Protein AF-A0A7Y0S5L5-F1 (afdb_monomer_lite)

Secondary structure (DSSP, 8-state):
-EEEEEETTEEEEEEEEEE--TT-SEEEEEEEEEEEEB-TTSSS-B--SSEE--GGGSS-EE--SSEEEEEEEEEE---BTTB-SEEEEEEEEE-TTS-EEEEEEEEEE-TTS-EEEEEEEEES--HHHH-SSSSEEEEEE-

Foldseek 3Di:
DDFACPDPFKGWDKDKDKDDDPPDQKIKMKMKIKIFTADPVDPDHGDCDQWDDDVVVVDIDGTCRTWMWMWIKMWGADPDPVAHQKIWMKIFIADRVRWTWIKIKIWHADPVRKIKIKMKIATPDDCVVVDPDRIDIDIDID

Organism: Vibrio parahaemolyticus (NCBI:txid670)

pLDDT: mean 88.07, std 12.92, range [45.72, 98.62]

Structure (mmCIF, N/CA/C/O backbone):
data_AF-A0A7Y0S5L5-F1
#
_entry.id   AF-A0A7Y0S5L5-F1
#
loop_
_atom_site.group_PDB
_atom_site.id
_atom_site.type_symbol
_atom_site.label_atom_id
_atom_site.label_alt_id
_atom_site.label_comp_id
_atom_site.label_asym_id
_atom_site.label_entity_id
_atom_site.label_seq_id
_atom_site.pdbx_PDB_ins_code
_atom_site.Cartn_x
_atom_site.Cartn_y
_atom_site.Cartn_z
_atom_site.occupancy
_atom_site.B_iso_or_equiv
_atom_site.auth_seq_id
_atom_site.auth_comp_id
_atom_site.auth_asym_id
_atom_site.auth_atom_id
_atom_site.pdbx_PDB_model_num
ATOM 1 N N . PHE A 1 1 ? -11.618 -10.566 -8.287 1.00 45.72 1 PHE A N 1
ATOM 2 C CA . PHE A 1 1 ? -11.062 -10.309 -9.630 1.00 45.72 1 PHE A CA 1
ATOM 3 C C . PHE A 1 1 ? -11.516 -8.943 -10.099 1.00 45.72 1 PHE A C 1
ATOM 5 O O . PHE A 1 1 ? -12.718 -8.699 -10.161 1.00 45.72 1 PHE A O 1
ATOM 12 N N . TYR A 1 2 ? -10.560 -8.075 -10.398 1.00 65.12 2 TYR A N 1
ATOM 13 C CA . TYR A 1 2 ? -10.779 -6.799 -11.059 1.00 65.12 2 TYR A CA 1
ATOM 14 C C . TYR A 1 2 ? -9.782 -6.657 -12.212 1.00 65.12 2 TYR A C 1
ATOM 16 O O . TYR A 1 2 ? -8.671 -7.187 -12.185 1.00 65.12 2 TYR A O 1
ATOM 24 N N . ALA A 1 3 ? -10.203 -5.941 -13.244 1.00 46.31 3 ALA A N 1
ATOM 25 C CA . ALA A 1 3 ? -9.373 -5.566 -14.375 1.00 46.31 3 ALA A CA 1
ATOM 26 C C . ALA A 1 3 ? -9.663 -4.096 -14.669 1.00 46.31 3 ALA A C 1
ATOM 28 O O . ALA A 1 3 ? -10.832 -3.704 -14.728 1.00 46.31 3 ALA A O 1
ATOM 29 N N . GLY A 1 4 ? -8.626 -3.275 -14.804 1.00 56.44 4 GLY A N 1
ATOM 30 C CA . GLY A 1 4 ? -8.819 -1.845 -15.010 1.00 56.44 4 GLY A CA 1
ATOM 31 C C . GLY A 1 4 ? -7.546 -1.018 -14.888 1.00 56.44 4 GLY A C 1
ATOM 32 O O . GLY A 1 4 ? -6.433 -1.537 -14.824 1.00 56.44 4 GLY A O 1
ATOM 33 N N . TYR A 1 5 ? -7.741 0.297 -14.866 1.00 48.16 5 TYR A N 1
ATOM 34 C CA . TYR A 1 5 ? -6.711 1.282 -14.559 1.00 48.16 5 TYR A CA 1
ATOM 35 C C . TYR A 1 5 ? -6.568 1.376 -13.045 1.00 48.16 5 TYR A C 1
ATOM 37 O O . TYR A 1 5 ? -7.445 1.928 -12.384 1.00 48.16 5 TYR A O 1
ATOM 45 N N . LEU A 1 6 ? -5.517 0.768 -12.505 1.00 50.25 6 LEU A N 1
ATOM 46 C CA . LEU A 1 6 ? -5.383 0.568 -11.059 1.00 50.25 6 LEU A CA 1
ATOM 47 C C . LEU A 1 6 ? -4.596 1.693 -10.383 1.00 50.25 6 LEU A C 1
ATOM 49 O O . LEU A 1 6 ? -4.819 1.970 -9.214 1.00 50.25 6 LEU A O 1
ATOM 53 N N . GLU A 1 7 ? -3.805 2.434 -11.159 1.00 51.16 7 GLU A N 1
ATOM 54 C CA . GLU A 1 7 ? -3.220 3.731 -10.814 1.00 51.16 7 GLU A CA 1
ATOM 55 C C . GLU A 1 7 ? -3.117 4.549 -12.110 1.00 51.16 7 GLU A C 1
ATOM 57 O O . GLU A 1 7 ? -3.041 3.971 -13.196 1.00 51.16 7 GLU A O 1
ATOM 62 N N . SER A 1 8 ? -3.103 5.885 -12.055 1.00 56.72 8 SER A N 1
ATOM 63 C CA . SER A 1 8 ? -3.154 6.758 -13.249 1.00 56.72 8 SER A CA 1
ATOM 64 C C . SER A 1 8 ? -2.123 6.407 -14.342 1.00 56.72 8 SER A C 1
ATOM 66 O O . SER A 1 8 ? -2.343 6.713 -15.517 1.00 56.72 8 SER A O 1
ATOM 68 N N . MET A 1 9 ? -1.030 5.730 -13.966 1.00 76.31 9 MET A N 1
ATOM 69 C CA . MET A 1 9 ? 0.087 5.335 -14.825 1.00 76.31 9 MET A CA 1
ATOM 70 C C . MET A 1 9 ? 0.223 3.822 -15.079 1.00 76.31 9 MET A C 1
ATOM 72 O O . MET A 1 9 ? 1.107 3.450 -15.843 1.00 76.31 9 MET A O 1
ATOM 76 N N . PHE A 1 10 ? -0.628 2.952 -14.521 1.00 83.88 10 PHE A N 1
ATOM 77 C CA . PHE A 1 10 ? -0.528 1.491 -14.679 1.00 83.88 10 PHE A CA 1
ATOM 78 C C . PHE A 1 10 ? -1.852 0.863 -15.130 1.00 83.88 10 PHE A C 1
ATOM 80 O O . PHE A 1 10 ? -2.937 1.244 -14.687 1.00 83.88 10 PHE A O 1
ATOM 87 N N . ALA A 1 11 ? -1.760 -0.124 -16.017 1.00 86.06 11 ALA A N 1
ATOM 88 C CA . ALA A 1 11 ? -2.864 -1.000 -16.389 1.00 86.06 11 ALA A CA 1
ATOM 89 C C . ALA A 1 11 ? -2.546 -2.421 -15.926 1.00 86.06 11 ALA A C 1
ATOM 91 O O . ALA A 1 11 ? -1.397 -2.856 -15.993 1.00 86.06 11 ALA A O 1
ATOM 92 N N . GLY A 1 12 ? -3.548 -3.155 -15.455 1.00 86.56 12 GLY A N 1
ATOM 93 C CA . GLY A 1 12 ? -3.303 -4.498 -14.958 1.00 86.56 12 GLY A CA 1
ATOM 94 C C . GLY A 1 12 ? -4.555 -5.282 -14.625 1.00 86.56 12 GLY A C 1
ATOM 95 O O . GLY A 1 12 ? -5.690 -4.808 -14.739 1.00 86.56 12 GLY A O 1
ATOM 96 N N . VAL A 1 13 ? -4.309 -6.514 -14.208 1.00 89.81 13 VAL A N 1
ATOM 97 C CA . VAL A 1 13 ? -5.322 -7.430 -13.700 1.00 89.81 13 VAL A CA 1
ATOM 98 C C . VAL A 1 13 ? -4.916 -7.877 -12.312 1.00 89.81 13 VAL A C 1
ATOM 100 O O . VAL A 1 13 ? -3.745 -8.160 -12.051 1.00 89.81 13 VAL A O 1
ATOM 103 N N . GLY A 1 14 ? -5.897 -7.948 -11.425 1.00 90.94 14 GLY A N 1
ATOM 104 C CA . GLY A 1 14 ? -5.666 -8.321 -10.047 1.00 90.94 14 GLY A CA 1
ATOM 105 C C . GLY A 1 14 ? -6.802 -9.142 -9.481 1.00 90.94 14 GLY A C 1
ATOM 106 O O . GLY A 1 14 ? -7.931 -9.193 -9.991 1.00 90.94 14 GLY A O 1
ATOM 107 N N . THR A 1 15 ? -6.499 -9.824 -8.393 1.00 92.62 15 THR A N 1
ATOM 108 C CA . THR A 1 15 ? -7.528 -10.412 -7.558 1.00 92.62 15 THR A CA 1
ATOM 109 C C . THR A 1 15 ? -7.238 -10.104 -6.112 1.00 92.62 15 THR A C 1
ATOM 111 O O . THR A 1 15 ? -6.095 -10.116 -5.680 1.00 92.62 15 THR A O 1
ATOM 114 N N . GLU A 1 16 ? -8.316 -9.874 -5.385 1.00 94.12 16 GLU A N 1
ATOM 115 C CA . GLU A 1 16 ? -8.308 -9.581 -3.969 1.00 94.12 16 GLU A CA 1
ATOM 116 C C . GLU A 1 16 ? -9.310 -10.514 -3.297 1.00 94.12 16 GLU A C 1
ATOM 118 O O . GLU A 1 16 ? -10.350 -10.871 -3.869 1.00 94.12 16 GLU A O 1
ATOM 123 N N . PHE A 1 17 ? -8.973 -10.916 -2.084 1.00 96.00 17 PHE A N 1
ATOM 124 C CA . PHE A 1 17 ? -9.838 -11.623 -1.169 1.00 96.00 17 PHE A CA 1
ATOM 125 C C . PHE A 1 17 ? -9.800 -10.923 0.185 1.00 96.00 17 PHE A C 1
ATOM 127 O O . PHE A 1 17 ?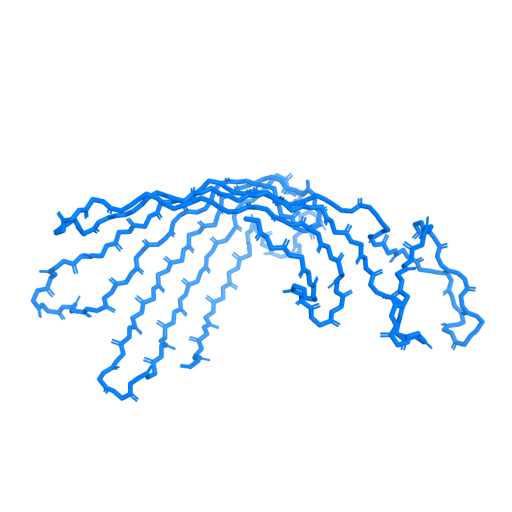 -8.734 -10.551 0.661 1.00 96.00 17 PHE A O 1
ATOM 134 N N . LEU A 1 18 ? -10.960 -10.806 0.828 1.00 97.31 18 LEU A N 1
ATOM 135 C CA . LEU A 1 18 ? -11.085 -10.252 2.168 1.00 97.31 18 LEU A CA 1
ATOM 136 C C . LEU A 1 18 ? -11.968 -11.164 3.013 1.00 97.31 18 LEU A C 1
ATOM 138 O O . LEU A 1 18 ? -13.095 -11.491 2.638 1.00 97.31 18 LEU A O 1
ATOM 142 N N . TYR A 1 19 ? -11.475 -11.518 4.192 1.00 97.69 19 TYR A N 1
ATOM 143 C CA . TYR A 1 19 ? -12.233 -12.216 5.213 1.00 97.69 19 TYR A CA 1
ATOM 144 C C . TYR A 1 19 ? -12.397 -11.336 6.450 1.00 97.69 19 TYR A C 1
ATOM 146 O O . TYR A 1 19 ? -11.427 -10.966 7.114 1.00 97.69 19 TYR A O 1
ATOM 154 N N . ARG A 1 20 ? -13.655 -11.034 6.782 1.00 97.50 20 ARG A N 1
ATOM 155 C CA . ARG A 1 20 ? -14.040 -10.291 7.982 1.00 97.50 20 ARG A CA 1
ATOM 156 C C . ARG A 1 20 ? -15.209 -10.993 8.673 1.00 97.50 20 ARG A C 1
ATOM 158 O O . ARG A 1 20 ? -16.326 -10.941 8.153 1.00 97.50 20 ARG A O 1
ATOM 165 N N . PRO A 1 21 ? -14.994 -11.637 9.831 1.00 97.38 21 PRO A N 1
ATOM 166 C CA . PRO A 1 21 ? -16.089 -12.236 10.582 1.00 97.38 21 PRO A CA 1
ATOM 167 C C . PRO A 1 21 ? -17.113 -11.189 11.031 1.00 97.38 21 PRO A C 1
ATOM 169 O O . PRO A 1 21 ? -16.777 -10.037 11.321 1.00 97.38 21 PRO A O 1
ATOM 172 N N . GLN A 1 22 ? -18.377 -11.598 11.135 1.00 95.12 22 GLN A N 1
ATOM 173 C CA . GLN A 1 22 ? -19.441 -10.715 11.600 1.00 95.12 22 GLN A CA 1
ATOM 174 C C . GLN A 1 22 ? -19.172 -10.251 13.038 1.00 95.12 22 GLN A C 1
ATOM 176 O O . GLN A 1 22 ? -18.903 -11.059 13.923 1.00 95.12 22 GLN A O 1
ATOM 181 N N . GLY A 1 23 ? -19.235 -8.937 13.265 1.00 93.56 23 GLY A N 1
ATOM 182 C CA . GLY A 1 23 ? -18.975 -8.334 14.576 1.00 93.56 23 GLY A CA 1
ATOM 183 C C . GLY A 1 23 ? -17.499 -8.298 14.987 1.00 93.56 23 GLY A C 1
ATOM 184 O O . GLY A 1 23 ? -17.190 -7.749 16.041 1.00 93.56 23 GLY A O 1
ATOM 185 N N . ALA A 1 24 ? -16.581 -8.828 14.171 1.00 96.12 24 ALA A N 1
ATOM 186 C CA . ALA A 1 24 ? -15.158 -8.745 14.458 1.00 96.12 24 ALA A CA 1
ATOM 187 C C . ALA A 1 24 ? -14.615 -7.335 14.205 1.00 96.12 24 ALA A C 1
ATOM 189 O O . ALA A 1 24 ? -14.958 -6.643 13.236 1.00 96.12 24 ALA A O 1
ATOM 190 N N . ASN A 1 25 ? -13.690 -6.949 15.073 1.00 97.00 25 ASN A N 1
ATOM 191 C CA . ASN A 1 25 ? -12.911 -5.729 14.963 1.00 97.00 25 ASN A CA 1
ATOM 192 C C . ASN A 1 25 ? -11.589 -5.950 14.212 1.00 97.00 25 ASN A C 1
ATOM 194 O O . ASN A 1 25 ? -10.645 -5.186 14.379 1.00 97.00 25 ASN A O 1
ATOM 198 N N . TRP A 1 26 ? -11.516 -6.991 13.388 1.00 98.12 26 TRP A N 1
ATOM 199 C CA . TRP A 1 26 ? -10.359 -7.306 12.566 1.00 98.12 26 TRP A CA 1
ATOM 200 C C . TRP A 1 26 ? -10.793 -7.903 11.229 1.00 98.12 26 TRP A C 1
ATOM 202 O O . TRP A 1 26 ? -11.918 -8.389 11.091 1.00 98.12 26 TRP A O 1
ATOM 212 N N . ALA A 1 27 ? -9.897 -7.860 10.249 1.00 98.38 27 ALA A N 1
ATOM 213 C CA . ALA A 1 27 ? -10.050 -8.539 8.968 1.00 98.38 27 ALA A CA 1
ATOM 214 C C . ALA A 1 27 ? -8.684 -9.020 8.463 1.00 98.38 27 ALA A C 1
ATOM 216 O O . ALA A 1 27 ? -7.649 -8.515 8.899 1.00 98.38 27 ALA A O 1
ATOM 217 N N . ILE A 1 28 ? -8.686 -9.987 7.550 1.00 98.31 28 ILE A N 1
ATOM 218 C CA . ILE A 1 28 ? -7.492 -10.416 6.816 1.00 98.31 28 ILE A CA 1
ATOM 219 C C . ILE A 1 28 ? -7.799 -10.324 5.326 1.00 98.31 28 ILE A C 1
ATOM 221 O O . ILE A 1 28 ? -8.828 -10.831 4.878 1.00 98.31 28 ILE A O 1
ATOM 225 N N . GLY A 1 29 ? -6.916 -9.670 4.585 1.00 97.94 29 GLY A N 1
ATOM 226 C CA . GLY A 1 29 ? -6.962 -9.538 3.139 1.00 97.94 29 GLY A CA 1
ATOM 227 C C . GLY A 1 29 ? -5.772 -10.220 2.476 1.00 97.94 29 GLY A C 1
ATOM 228 O O . GLY A 1 29 ? -4.745 -10.465 3.110 1.00 97.94 29 GLY A O 1
ATOM 229 N N . ALA A 1 30 ? -5.920 -10.533 1.199 1.00 97.81 30 ALA A N 1
ATOM 230 C CA . ALA A 1 30 ? -4.807 -10.874 0.334 1.00 97.81 30 ALA A CA 1
ATOM 231 C C . ALA A 1 30 ? -5.101 -10.391 -1.082 1.00 97.81 30 ALA A C 1
ATOM 233 O O . ALA A 1 30 ? -6.214 -10.586 -1.580 1.00 97.81 30 ALA A O 1
ATOM 234 N N . ASP A 1 31 ? -4.098 -9.826 -1.736 1.00 95.88 31 ASP A N 1
ATOM 235 C CA . ASP A 1 31 ? -4.181 -9.396 -3.121 1.00 95.88 31 ASP A CA 1
ATOM 236 C C . ASP A 1 31 ? -2.941 -9.799 -3.915 1.00 95.88 31 ASP A C 1
ATOM 238 O O . ASP A 1 31 ? -1.851 -9.997 -3.378 1.00 95.88 31 ASP A O 1
ATOM 242 N N . VAL A 1 32 ? -3.143 -9.955 -5.219 1.00 95.69 32 VAL A N 1
ATOM 243 C CA . VAL A 1 32 ? -2.074 -10.131 -6.199 1.00 95.69 32 VAL A CA 1
ATOM 244 C C . VAL A 1 32 ? -2.444 -9.393 -7.475 1.00 95.69 32 VAL A C 1
ATOM 246 O O . VAL A 1 32 ? -3.594 -9.449 -7.926 1.00 95.69 32 VAL A O 1
ATOM 249 N N . ASN A 1 33 ? -1.460 -8.739 -8.083 1.00 94.06 33 ASN A N 1
ATOM 250 C CA . ASN A 1 33 ? -1.626 -7.937 -9.285 1.00 94.06 33 ASN A CA 1
ATOM 251 C C . ASN A 1 33 ? -0.497 -8.209 -10.272 1.00 94.06 33 ASN A C 1
ATOM 253 O O . ASN A 1 33 ? 0.677 -8.262 -9.908 1.00 94.06 33 ASN A O 1
ATOM 257 N N . VAL A 1 34 ? -0.863 -8.311 -11.546 1.00 93.19 34 VAL A N 1
ATOM 258 C CA . VAL A 1 34 ? 0.070 -8.228 -12.669 1.00 93.19 34 VAL A CA 1
ATOM 259 C C . VAL A 1 34 ? -0.231 -6.935 -13.404 1.00 93.19 34 VAL A C 1
ATOM 261 O O . VAL A 1 34 ? -1.375 -6.682 -13.791 1.00 93.19 34 VAL A O 1
ATOM 264 N N . ILE A 1 35 ? 0.794 -6.112 -13.574 1.00 92.00 35 ILE A N 1
ATOM 265 C CA . ILE A 1 35 ? 0.659 -4.733 -14.034 1.00 92.00 35 ILE A CA 1
ATOM 266 C C . ILE A 1 35 ? 1.683 -4.415 -15.118 1.00 92.00 35 ILE A C 1
ATOM 268 O O . ILE A 1 35 ? 2.761 -4.999 -15.171 1.00 92.00 35 ILE A O 1
ATOM 272 N N . SER A 1 36 ? 1.343 -3.451 -15.960 1.00 91.44 36 SER A N 1
ATOM 273 C CA . SER A 1 36 ? 2.233 -2.839 -16.936 1.00 91.44 36 SER A CA 1
ATOM 274 C C . SER A 1 36 ? 2.051 -1.331 -16.895 1.00 91.44 36 SER A C 1
ATOM 276 O O . SER A 1 36 ? 0.929 -0.822 -16.796 1.00 91.44 36 SER A O 1
ATOM 278 N N . GLN A 1 37 ? 3.155 -0.600 -16.981 1.00 89.88 37 GLN A N 1
ATOM 279 C CA . GLN A 1 37 ? 3.142 0.849 -17.061 1.00 89.88 37 GLN A CA 1
ATOM 280 C C . GLN A 1 37 ? 2.505 1.281 -18.384 1.00 89.88 37 GLN A C 1
ATOM 282 O O . GLN A 1 37 ? 2.748 0.701 -19.446 1.00 89.88 37 GLN A O 1
ATOM 287 N N . ARG A 1 38 ? 1.651 2.295 -18.307 1.00 88.69 38 ARG A N 1
ATOM 288 C CA . ARG A 1 38 ? 0.952 2.863 -19.455 1.00 88.69 38 ARG A CA 1
ATOM 289 C C . ARG A 1 38 ? 1.885 3.704 -20.302 1.00 88.69 38 ARG A C 1
ATOM 291 O O . ARG A 1 38 ? 2.720 4.438 -19.772 1.00 88.69 38 ARG A O 1
ATOM 298 N N . ASP A 1 39 ? 1.633 3.674 -21.603 1.00 85.31 39 ASP A N 1
ATOM 299 C CA . ASP A 1 39 ? 2.183 4.655 -22.524 1.00 85.31 39 ASP A CA 1
ATOM 300 C C . ASP A 1 39 ? 1.352 5.952 -22.435 1.00 85.31 39 ASP A C 1
ATOM 302 O O . ASP A 1 39 ? 0.170 5.944 -22.792 1.00 85.31 39 ASP A O 1
ATOM 306 N N . PRO A 1 40 ? 1.926 7.077 -21.968 1.00 79.75 40 PRO A N 1
ATOM 307 C CA . PRO A 1 40 ? 1.218 8.351 -21.892 1.00 79.75 40 PRO A CA 1
ATOM 308 C C . PRO A 1 40 ? 0.850 8.931 -23.268 1.00 79.75 40 PRO A C 1
ATOM 310 O O . PRO A 1 40 ? -0.002 9.815 -23.325 1.00 79.75 40 PRO A O 1
ATOM 313 N N . GLN A 1 41 ? 1.464 8.464 -24.363 1.00 81.50 41 GLN A N 1
ATOM 314 C CA . GLN A 1 41 ? 1.138 8.884 -25.733 1.00 81.50 41 GLN A CA 1
ATOM 315 C C . GLN A 1 41 ? -0.060 8.130 -26.323 1.00 81.50 41 GLN A C 1
ATOM 317 O O . GLN A 1 41 ? -0.572 8.506 -27.379 1.00 81.50 41 GLN A O 1
ATOM 322 N N . SER A 1 42 ? -0.541 7.087 -25.646 1.00 82.25 42 SER A N 1
ATOM 323 C CA . SER A 1 42 ? -1.651 6.265 -26.108 1.00 82.25 42 SER A CA 1
ATOM 324 C C . SER A 1 42 ? -2.836 6.335 -25.152 1.00 82.25 42 SER A C 1
ATOM 326 O O . SER A 1 42 ? -2.701 6.275 -23.931 1.00 82.25 42 SER A O 1
ATOM 328 N N . TYR A 1 43 ? -4.048 6.391 -25.710 1.00 78.25 43 TYR A N 1
ATOM 329 C CA . TYR A 1 43 ? -5.271 6.351 -24.906 1.00 78.25 43 TYR A CA 1
ATOM 330 C C . TYR A 1 43 ? -5.382 5.049 -24.094 1.00 78.25 43 TYR A C 1
ATOM 332 O O . TYR A 1 43 ? -5.797 5.083 -22.934 1.00 78.25 43 TYR A O 1
ATOM 340 N N . PHE A 1 44 ? -4.957 3.918 -24.674 1.00 79.69 44 PHE A N 1
ATOM 341 C CA . PHE A 1 44 ? -5.112 2.579 -24.084 1.00 79.69 44 PHE A CA 1
ATOM 342 C C . PHE A 1 44 ? -3.825 1.736 -24.067 1.00 79.69 44 PHE A C 1
ATOM 344 O O . PHE A 1 44 ? -3.858 0.605 -23.593 1.00 79.69 44 PHE A O 1
ATOM 351 N N . GLY A 1 45 ? -2.710 2.256 -24.581 1.00 84.31 45 GLY A N 1
ATOM 352 C CA . GLY A 1 45 ? -1.454 1.517 -24.710 1.00 84.31 45 GLY A CA 1
ATOM 353 C C . GLY A 1 45 ? -0.716 1.303 -23.389 1.00 84.31 45 GLY A C 1
ATOM 354 O O . GLY A 1 45 ? -0.813 2.099 -22.449 1.00 84.31 45 GLY A O 1
ATOM 355 N N . VAL A 1 46 ? 0.060 0.226 -23.357 1.00 88.94 46 VAL A N 1
ATOM 356 C CA . VAL A 1 46 ? 1.037 -0.096 -22.314 1.00 88.94 46 VAL A CA 1
ATOM 357 C C . VAL A 1 46 ? 2.401 -0.296 -22.961 1.00 88.94 46 VAL A C 1
ATOM 359 O O . VAL A 1 46 ? 2.478 -0.557 -24.160 1.00 88.94 46 VAL A O 1
ATOM 362 N N . TYR A 1 47 ? 3.470 -0.150 -22.187 1.00 88.69 47 TYR A N 1
ATOM 363 C CA . TYR A 1 47 ? 4.808 -0.458 -22.677 1.00 88.69 47 TYR A CA 1
ATOM 364 C C . TYR A 1 47 ? 5.045 -1.968 -22.721 1.00 88.69 47 TYR A C 1
ATOM 366 O O . TYR A 1 47 ? 4.878 -2.644 -21.713 1.00 88.69 47 TYR A O 1
ATOM 374 N N . ASP A 1 48 ? 5.500 -2.474 -23.867 1.00 87.06 48 ASP A N 1
ATOM 375 C CA . ASP A 1 48 ? 5.820 -3.898 -24.054 1.00 87.06 48 ASP A CA 1
ATOM 376 C C . ASP A 1 48 ? 7.308 -4.228 -23.821 1.00 87.06 48 ASP A C 1
ATOM 378 O O . ASP A 1 48 ? 7.699 -5.397 -23.794 1.00 87.06 48 ASP A O 1
ATOM 382 N N . GLU A 1 49 ? 8.147 -3.199 -23.666 1.00 89.00 49 GLU A N 1
ATOM 383 C CA . GLU A 1 49 ? 9.592 -3.328 -23.483 1.00 89.00 49 GLU A CA 1
ATOM 384 C C . GLU A 1 49 ? 10.068 -2.538 -22.261 1.00 89.00 49 GLU A C 1
ATOM 386 O O . GLU A 1 49 ? 9.587 -1.443 -21.972 1.00 89.00 49 GLU A O 1
ATOM 391 N N . LYS A 1 50 ? 11.075 -3.055 -21.553 1.00 89.31 50 LYS A N 1
ATOM 392 C CA . LYS A 1 50 ? 11.643 -2.371 -20.383 1.00 89.31 50 LYS A CA 1
ATOM 393 C C . LYS A 1 50 ? 12.333 -1.053 -20.734 1.00 89.31 50 LYS A C 1
ATOM 395 O O . LYS A 1 50 ? 12.285 -0.112 -19.948 1.00 89.31 50 LYS A O 1
ATOM 400 N N . TRP A 1 51 ? 13.021 -0.991 -21.872 1.00 91.62 51 TRP A N 1
ATOM 401 C CA . TRP A 1 51 ? 13.752 0.198 -22.304 1.00 91.62 51 TRP A CA 1
ATOM 402 C C . TRP A 1 51 ? 12.958 0.947 -23.355 1.00 91.62 51 TRP A C 1
ATOM 404 O O . TRP A 1 51 ? 12.672 0.415 -24.419 1.00 91.62 51 TRP A O 1
ATOM 414 N N . GLN A 1 52 ? 12.660 2.205 -23.067 1.00 89.00 52 GLN A N 1
ATOM 415 C CA . GLN A 1 52 ? 11.902 3.064 -23.954 1.00 89.00 52 GLN A CA 1
ATOM 416 C C . GLN A 1 52 ? 12.814 4.128 -24.538 1.00 89.00 52 GLN A C 1
ATOM 418 O O . GLN A 1 52 ? 13.525 4.827 -23.813 1.00 89.00 52 GLN A O 1
ATOM 423 N N . ASN A 1 53 ? 12.796 4.245 -25.864 1.00 88.31 53 ASN A N 1
ATOM 424 C CA . ASN A 1 53 ? 13.499 5.289 -26.593 1.00 88.31 53 ASN A CA 1
ATOM 425 C C . ASN A 1 53 ? 12.479 6.143 -27.343 1.00 88.31 53 ASN A C 1
ATOM 427 O O . ASN A 1 53 ? 12.176 5.906 -28.510 1.00 88.31 53 ASN A O 1
ATOM 431 N N . VAL A 1 54 ? 11.931 7.124 -26.630 1.00 82.81 54 VAL A N 1
ATOM 432 C CA . VAL A 1 54 ? 11.014 8.111 -27.195 1.00 82.81 54 VAL A CA 1
ATOM 433 C C . VAL A 1 54 ? 11.845 9.341 -27.574 1.00 82.81 54 VAL A C 1
ATOM 435 O O . VAL A 1 54 ? 12.383 9.990 -26.670 1.00 82.81 54 VAL A O 1
ATOM 438 N N . PRO A 1 55 ? 11.962 9.692 -28.873 1.00 84.31 55 PRO A N 1
ATOM 439 C CA . PRO A 1 55 ? 12.794 10.811 -29.325 1.00 84.31 55 PRO A CA 1
ATOM 440 C C . PRO A 1 55 ? 12.493 12.130 -28.604 1.00 84.31 55 PRO A C 1
ATOM 442 O O . PRO A 1 55 ? 13.402 12.906 -28.325 1.00 84.31 55 PRO A O 1
ATOM 445 N N . GLU A 1 56 ? 11.227 12.350 -28.246 1.00 84.19 56 GLU A N 1
ATOM 446 C CA . GLU A 1 56 ? 10.743 13.560 -27.577 1.00 84.19 56 GLU A CA 1
ATOM 447 C C . GLU A 1 56 ? 11.258 13.722 -26.138 1.00 84.19 56 GLU A C 1
ATOM 449 O O . GLU A 1 56 ? 11.430 14.843 -25.665 1.00 84.19 56 GLU A O 1
ATOM 454 N N . TYR A 1 57 ? 11.590 12.623 -25.452 1.00 82.19 57 TYR A N 1
ATOM 455 C CA . TYR A 1 57 ? 12.191 12.669 -24.115 1.00 82.19 57 TYR A CA 1
ATOM 456 C C . TYR A 1 57 ? 13.720 12.791 -24.146 1.00 82.19 57 TYR A C 1
ATOM 458 O O . TYR A 1 57 ? 14.340 12.997 -23.102 1.00 82.19 57 TYR A O 1
ATOM 466 N N . GLY A 1 58 ? 14.343 12.682 -25.327 1.00 83.88 58 GLY A N 1
ATOM 467 C CA . GLY A 1 58 ? 15.765 12.963 -25.558 1.00 83.88 58 GLY A CA 1
ATOM 468 C C . GLY A 1 58 ? 16.759 12.018 -24.870 1.00 83.88 58 GLY A C 1
ATOM 469 O O . GLY A 1 58 ? 17.966 12.175 -25.046 1.00 83.88 58 GLY A O 1
ATOM 470 N N . ARG A 1 59 ? 16.286 11.038 -24.093 1.00 86.62 59 ARG A N 1
ATOM 471 C CA . ARG A 1 59 ? 17.101 10.017 -23.426 1.00 86.62 59 ARG A CA 1
ATOM 472 C C . ARG A 1 59 ? 16.310 8.717 -23.262 1.00 86.62 59 ARG A C 1
ATOM 474 O O . ARG A 1 59 ? 15.113 8.787 -22.975 1.00 86.62 59 ARG A O 1
ATOM 481 N N . PRO A 1 60 ? 16.955 7.546 -23.393 1.00 87.94 60 PRO A N 1
ATOM 482 C CA . PRO A 1 60 ? 16.310 6.286 -23.067 1.00 87.94 60 PRO A CA 1
ATOM 483 C C . PRO A 1 60 ? 16.002 6.219 -21.568 1.00 87.94 60 PRO A C 1
ATOM 485 O O . PRO A 1 60 ? 16.776 6.707 -20.739 1.00 87.94 60 PRO A O 1
ATOM 488 N N . PHE A 1 61 ? 14.878 5.608 -21.218 1.00 88.44 61 PHE A N 1
ATOM 489 C CA . PHE A 1 61 ? 14.432 5.433 -19.836 1.00 88.44 61 PHE A CA 1
ATOM 490 C C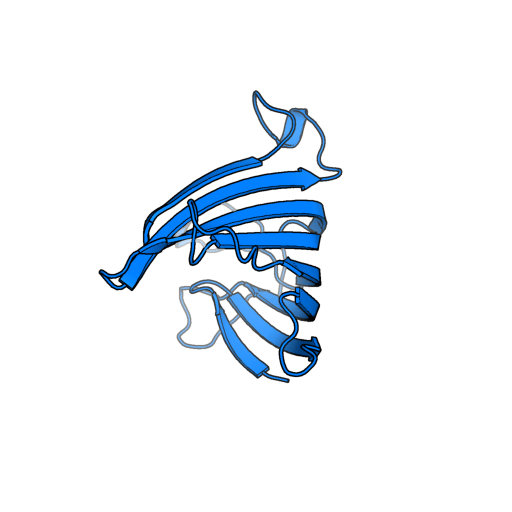 . PHE A 1 61 ? 13.887 4.022 -19.628 1.00 88.44 61 PHE A C 1
ATOM 492 O O . PHE A 1 61 ? 13.551 3.328 -20.588 1.00 88.44 61 PHE A O 1
ATOM 499 N N . GLN A 1 62 ? 13.846 3.589 -18.369 1.00 89.94 62 GLN A N 1
ATOM 500 C CA . GLN A 1 62 ? 13.258 2.308 -17.999 1.00 89.94 62 GLN A CA 1
ATOM 501 C C . GLN A 1 62 ? 11.818 2.488 -17.536 1.00 89.94 62 GLN A C 1
ATOM 503 O O . GLN A 1 62 ? 11.487 3.481 -16.887 1.00 89.94 62 GLN A O 1
ATOM 508 N N . VAL A 1 63 ? 10.993 1.499 -17.850 1.00 90.62 63 VAL A N 1
ATOM 509 C CA . VAL A 1 63 ? 9.605 1.379 -17.403 1.00 90.62 63 VAL A CA 1
ATOM 510 C C . VAL A 1 63 ? 9.374 -0.009 -16.827 1.00 90.62 63 VAL A C 1
ATOM 512 O O . VAL A 1 63 ? 10.167 -0.929 -17.045 1.00 90.62 63 VAL A O 1
ATOM 515 N N . ILE A 1 64 ? 8.278 -0.163 -16.095 1.00 89.81 64 ILE A N 1
ATOM 516 C CA . ILE A 1 64 ? 7.809 -1.469 -15.634 1.00 89.81 64 ILE A CA 1
ATOM 517 C C . ILE A 1 64 ? 6.854 -2.010 -16.706 1.00 89.81 64 ILE A C 1
ATOM 519 O O . ILE A 1 64 ? 5.651 -1.771 -16.647 1.00 89.81 64 ILE A O 1
ATOM 523 N N . ASP A 1 65 ? 7.388 -2.699 -17.713 1.00 89.81 65 ASP A N 1
ATOM 524 C CA . ASP A 1 65 ? 6.599 -3.378 -18.757 1.00 89.81 65 ASP A CA 1
ATOM 525 C C . ASP A 1 65 ? 5.865 -4.608 -18.200 1.00 89.81 65 ASP A C 1
ATOM 527 O O . ASP A 1 65 ? 4.757 -4.944 -18.607 1.00 89.81 65 ASP A O 1
ATOM 531 N N . LYS A 1 66 ? 6.480 -5.296 -17.232 1.00 90.56 66 LYS A N 1
ATOM 532 C CA . LYS A 1 66 ? 5.906 -6.469 -16.561 1.00 90.56 66 LYS A CA 1
ATOM 533 C C . LYS A 1 66 ? 6.207 -6.413 -15.073 1.00 90.56 66 LYS A C 1
ATOM 535 O O . LYS A 1 66 ? 7.266 -6.843 -14.622 1.00 90.56 66 LYS A O 1
ATOM 540 N N . GLY A 1 67 ? 5.265 -5.868 -14.317 1.00 91.44 67 GLY A N 1
ATOM 541 C CA . GLY A 1 67 ? 5.320 -5.761 -12.868 1.00 91.44 67 GLY A CA 1
ATOM 542 C C . GLY A 1 67 ? 4.435 -6.789 -12.175 1.00 91.44 67 GLY A C 1
ATOM 543 O O . GLY A 1 67 ? 3.412 -7.232 -12.706 1.00 91.44 67 GLY A O 1
ATOM 544 N N . PHE A 1 68 ? 4.831 -7.128 -10.955 1.00 93.75 68 PHE A N 1
ATOM 545 C CA . PHE A 1 68 ? 4.039 -7.922 -10.029 1.00 93.75 68 PHE A CA 1
ATOM 546 C C . PHE A 1 68 ? 3.996 -7.207 -8.682 1.00 93.75 68 PHE A C 1
ATOM 548 O O . PHE A 1 68 ? 5.033 -6.754 -8.196 1.00 93.75 68 PHE A O 1
ATOM 555 N N . THR A 1 69 ? 2.812 -7.135 -8.081 1.00 94.62 69 THR A N 1
ATOM 556 C CA . THR A 1 69 ? 2.634 -6.734 -6.683 1.00 94.62 69 THR A CA 1
ATOM 557 C C . THR A 1 69 ? 1.717 -7.728 -5.995 1.00 94.62 69 THR A C 1
ATOM 559 O O . THR A 1 69 ? 0.922 -8.418 -6.642 1.00 94.62 69 THR A O 1
ATOM 562 N N . GLY A 1 70 ? 1.811 -7.815 -4.679 1.00 96.25 70 GLY A N 1
ATOM 563 C CA . GLY A 1 70 ? 0.864 -8.613 -3.921 1.00 96.25 70 GLY A CA 1
ATOM 564 C C . GLY A 1 70 ? 1.175 -8.593 -2.446 1.00 96.25 70 GLY A C 1
ATOM 565 O O . GLY A 1 70 ? 2.345 -8.630 -2.062 1.00 96.25 70 GLY A O 1
ATOM 566 N N . PHE A 1 71 ? 0.122 -8.550 -1.642 1.00 97.88 71 PHE A N 1
ATOM 567 C CA . PHE A 1 71 ? 0.208 -8.412 -0.199 1.00 97.88 71 PHE A CA 1
ATOM 568 C C . PHE A 1 71 ? -0.725 -9.385 0.507 1.00 97.88 71 PHE A C 1
ATOM 570 O O . PHE A 1 71 ? -1.776 -9.778 0.004 1.00 97.88 71 PHE A O 1
ATOM 577 N N . VAL A 1 72 ? -0.329 -9.760 1.718 1.00 98.38 72 VAL A N 1
ATOM 578 C CA . VAL A 1 72 ? -1.244 -10.253 2.743 1.00 98.38 72 VAL A CA 1
ATOM 579 C C . VAL A 1 72 ? -1.406 -9.146 3.770 1.00 98.38 72 VAL A C 1
ATOM 581 O O . VAL A 1 72 ? -0.416 -8.635 4.297 1.00 98.38 72 VAL A O 1
ATOM 584 N N . SER A 1 73 ? -2.653 -8.808 4.067 1.00 98.50 73 SER A N 1
ATOM 585 C CA . SER A 1 73 ? -3.010 -7.646 4.871 1.00 98.50 73 SER A CA 1
ATOM 586 C C . SER A 1 73 ? -3.766 -8.062 6.122 1.00 98.50 73 SER A C 1
ATOM 588 O O . SER A 1 73 ? -4.714 -8.842 6.069 1.00 98.50 73 SER A O 1
ATOM 590 N N . GLY A 1 74 ? -3.372 -7.525 7.268 1.00 98.62 74 GLY A N 1
ATOM 591 C CA . GLY A 1 74 ? -4.107 -7.617 8.521 1.00 98.62 74 GLY A CA 1
ATOM 592 C C . GLY A 1 74 ? -4.695 -6.262 8.884 1.00 98.62 74 GLY A C 1
ATOM 593 O O . GLY A 1 74 ? -3.981 -5.264 8.889 1.00 98.62 74 GLY A O 1
ATOM 594 N N . TYR A 1 75 ? -5.976 -6.234 9.237 1.00 98.44 75 TYR A N 1
ATOM 595 C CA . TYR A 1 75 ? -6.683 -5.028 9.659 1.00 98.44 75 TYR A CA 1
ATOM 596 C C . TYR A 1 75 ? -7.161 -5.180 11.092 1.00 98.44 75 TYR A C 1
ATOM 598 O O . TYR A 1 75 ? -7.702 -6.222 11.465 1.00 98.44 75 TYR A O 1
ATOM 606 N N . TYR A 1 76 ? -7.034 -4.116 11.872 1.00 98.31 76 TYR A N 1
ATOM 607 C CA . TYR A 1 76 ? -7.520 -4.035 13.237 1.00 98.31 76 TYR A CA 1
ATOM 608 C C . TYR A 1 76 ? -8.208 -2.692 13.484 1.00 98.31 76 TYR A C 1
ATOM 610 O O . TYR A 1 76 ? -7.692 -1.635 13.129 1.00 98.31 76 TYR A O 1
ATOM 618 N N . TYR A 1 77 ? -9.375 -2.743 14.118 1.00 97.62 77 TYR A N 1
ATOM 619 C CA . TYR A 1 77 ? -10.252 -1.609 14.395 1.00 97.62 77 TYR A CA 1
ATOM 620 C C . TYR A 1 77 ? -10.475 -1.505 15.910 1.00 97.62 77 TYR A C 1
ATOM 622 O O . TYR A 1 77 ? -11.450 -2.054 16.431 1.00 97.62 77 TYR A O 1
ATOM 630 N N . PRO A 1 78 ? -9.575 -0.860 16.669 1.00 96.44 78 PRO A N 1
ATOM 631 C CA . PRO A 1 78 ? -9.730 -0.768 18.114 1.00 96.44 78 PRO A CA 1
ATOM 632 C C . PRO A 1 78 ? -11.063 -0.118 18.507 1.00 96.44 78 PRO A C 1
ATOM 634 O O . PRO A 1 78 ? -11.435 0.932 17.991 1.00 96.44 78 PRO A O 1
ATOM 637 N N . GLN A 1 79 ? -11.767 -0.713 19.471 1.00 94.06 79 GLN A N 1
ATOM 638 C CA . GLN A 1 79 ? -13.010 -0.160 20.027 1.00 94.06 79 GLN A CA 1
ATOM 639 C C . GLN A 1 79 ? -12.731 0.685 21.276 1.00 94.06 79 GLN A C 1
ATOM 641 O O . GLN A 1 79 ? -13.377 0.538 22.311 1.00 94.06 79 GLN A O 1
ATOM 646 N N . TRP A 1 80 ? -11.706 1.532 21.210 1.00 93.88 80 TRP A N 1
ATOM 647 C CA . TRP A 1 80 ? -11.304 2.371 22.334 1.00 93.88 80 TRP A CA 1
ATOM 648 C C . TRP A 1 80 ? -12.216 3.589 22.455 1.00 93.88 80 TRP A C 1
ATOM 650 O O . TRP A 1 80 ? -12.375 4.351 21.503 1.00 93.88 80 TRP A O 1
ATOM 660 N N . GLU A 1 81 ? -12.771 3.821 23.645 1.00 91.44 81 GLU A N 1
ATOM 661 C CA . GLU A 1 81 ? -13.688 4.946 23.879 1.00 91.44 81 GLU A CA 1
ATOM 662 C C . GLU A 1 81 ? -13.030 6.310 23.631 1.00 91.44 81 GLU A C 1
ATOM 664 O O . GLU A 1 81 ? -13.654 7.211 23.077 1.00 91.44 81 GLU A O 1
ATOM 669 N N . PHE A 1 82 ? -11.750 6.450 23.987 1.00 90.38 82 PHE A N 1
ATOM 670 C CA . PHE A 1 82 ? -10.995 7.692 23.813 1.00 90.38 82 PHE A CA 1
ATOM 671 C C . PHE A 1 82 ? -10.495 7.912 22.375 1.00 90.38 82 PHE A C 1
ATOM 673 O O . PHE A 1 82 ? -10.052 9.011 22.044 1.00 90.38 82 PHE A O 1
ATOM 680 N N . LEU A 1 83 ? -10.540 6.882 21.520 1.00 90.69 83 LEU A N 1
ATOM 681 C CA . LEU A 1 83 ? -10.012 6.932 20.157 1.00 90.69 83 LEU A CA 1
ATOM 682 C C . LEU A 1 83 ? -10.811 6.013 19.228 1.00 90.69 83 LEU A C 1
ATOM 684 O O . LEU A 1 83 ? -10.326 4.995 18.741 1.00 90.69 83 LEU A O 1
ATOM 688 N N . GLN A 1 84 ? -12.060 6.406 19.000 1.00 93.62 84 GLN A N 1
ATOM 689 C CA . GLN A 1 84 ? -12.972 5.727 18.081 1.00 93.62 84 GLN A CA 1
ATOM 690 C C . GLN A 1 84 ? -12.527 5.906 16.623 1.00 93.62 84 GLN A C 1
ATOM 692 O O . GLN A 1 84 ? -11.775 6.836 16.315 1.00 93.62 84 GLN A O 1
ATOM 697 N N . ASP A 1 85 ? -13.014 5.042 15.732 1.00 95.50 85 ASP A N 1
ATOM 698 C CA . ASP A 1 85 ? -12.808 5.132 14.277 1.00 95.50 85 ASP A CA 1
ATOM 699 C C . ASP A 1 85 ? -11.328 5.125 13.851 1.00 95.50 85 ASP A C 1
ATOM 701 O O . ASP A 1 85 ? -10.931 5.785 12.887 1.00 95.50 85 ASP A O 1
ATOM 705 N N . LEU A 1 86 ? -10.498 4.401 14.608 1.00 97.25 86 LEU A N 1
ATOM 706 C CA . LEU A 1 86 ? -9.114 4.108 14.257 1.00 97.25 86 LEU A CA 1
ATOM 707 C C . LEU A 1 86 ? -9.045 2.799 13.461 1.00 97.25 86 LEU A C 1
ATOM 709 O O . LEU A 1 86 ? -9.709 1.819 13.804 1.00 97.25 86 LEU A O 1
ATOM 713 N N . MET A 1 87 ? -8.185 2.761 12.451 1.00 97.81 87 MET A N 1
ATOM 714 C CA . MET A 1 87 ? -7.776 1.550 11.754 1.00 97.81 87 MET A CA 1
ATOM 715 C C . MET A 1 87 ? -6.257 1.422 11.813 1.00 97.81 87 MET A C 1
ATOM 717 O O . MET A 1 87 ? -5.527 2.366 11.512 1.00 97.81 87 MET A O 1
ATOM 721 N N . ILE A 1 88 ? -5.796 0.233 12.177 1.00 98.31 88 ILE A N 1
ATOM 722 C CA . ILE A 1 88 ? -4.408 -0.195 12.062 1.00 98.31 88 ILE A CA 1
ATOM 723 C C . ILE A 1 88 ? -4.373 -1.277 10.989 1.00 98.31 88 ILE A C 1
ATOM 725 O O . ILE A 1 88 ? -5.139 -2.237 11.055 1.00 98.31 88 ILE A O 1
ATOM 729 N N . GLN A 1 89 ? -3.496 -1.116 10.011 1.00 98.44 89 GLN A N 1
ATOM 730 C CA . GLN A 1 89 ? -3.297 -2.049 8.914 1.00 98.44 89 GLN A CA 1
ATOM 731 C C . GLN A 1 89 ? -1.821 -2.427 8.836 1.00 98.44 89 GLN A C 1
ATOM 733 O O . GLN A 1 89 ? -0.946 -1.578 9.014 1.00 98.44 89 GLN A O 1
ATOM 738 N N . VAL A 1 90 ? -1.560 -3.705 8.584 1.00 98.56 90 VAL A N 1
ATOM 739 C CA . VAL A 1 90 ? -0.223 -4.234 8.320 1.00 98.56 90 VAL A CA 1
ATOM 740 C C . VAL A 1 90 ? -0.279 -5.044 7.039 1.00 98.56 90 VAL A C 1
ATOM 742 O O . VAL A 1 90 ? -1.056 -5.989 6.961 1.00 98.56 90 VAL A O 1
ATOM 745 N N . ASP A 1 91 ? 0.558 -4.698 6.074 1.00 98.19 91 ASP A N 1
ATOM 746 C CA . ASP A 1 91 ? 0.657 -5.360 4.777 1.00 98.19 91 ASP A CA 1
ATOM 747 C C . ASP A 1 91 ? 2.042 -5.988 4.650 1.00 98.19 91 ASP A C 1
ATOM 749 O O . ASP A 1 91 ? 3.038 -5.324 4.931 1.00 98.19 91 ASP A O 1
ATOM 753 N N . VAL A 1 92 ? 2.127 -7.249 4.232 1.00 98.31 92 VAL A N 1
ATOM 754 C CA . VAL A 1 92 ? 3.399 -7.949 3.994 1.00 98.31 92 VAL A CA 1
ATOM 755 C C . VAL A 1 92 ? 3.393 -8.514 2.584 1.00 98.31 92 VAL A C 1
ATOM 757 O O . VAL A 1 92 ? 2.488 -9.274 2.234 1.00 98.31 92 VAL A O 1
ATOM 760 N N . GLY A 1 93 ? 4.381 -8.149 1.770 1.00 97.19 93 GLY A N 1
ATOM 761 C CA . GLY A 1 93 ? 4.349 -8.495 0.355 1.00 97.19 93 GLY A CA 1
ATOM 762 C C . GLY A 1 93 ? 5.354 -7.759 -0.516 1.00 97.19 93 GLY A C 1
ATOM 763 O O . GLY A 1 93 ? 6.312 -7.172 -0.016 1.00 97.19 93 GLY A O 1
ATOM 764 N N . GLN A 1 94 ? 5.128 -7.831 -1.827 1.00 95.50 94 GLN A N 1
ATOM 765 C CA . GLN A 1 94 ? 5.981 -7.230 -2.847 1.00 95.50 94 GLN A CA 1
ATOM 766 C C . GLN A 1 94 ? 5.404 -5.897 -3.330 1.00 95.50 94 GLN A C 1
ATOM 768 O O . GLN A 1 94 ? 4.266 -5.833 -3.808 1.00 95.50 94 GLN A O 1
ATOM 773 N N . PHE A 1 95 ? 6.221 -4.851 -3.248 1.00 92.00 95 PHE A N 1
ATOM 774 C CA . PHE A 1 95 ? 5.911 -3.501 -3.699 1.00 92.00 95 PHE A CA 1
ATOM 775 C C . PHE A 1 95 ? 6.105 -3.344 -5.210 1.00 92.00 95 PHE A C 1
ATOM 777 O O . PHE A 1 95 ? 6.666 -4.196 -5.899 1.00 92.00 95 PHE A O 1
ATOM 784 N N . LEU A 1 96 ? 5.642 -2.207 -5.731 1.00 88.88 96 LEU A N 1
ATOM 785 C CA . LEU A 1 96 ? 5.708 -1.861 -7.150 1.00 88.88 96 LEU A CA 1
ATOM 786 C C . LEU A 1 96 ? 7.138 -1.864 -7.715 1.00 88.88 96 LEU A C 1
ATOM 788 O O . LEU A 1 96 ? 7.334 -2.244 -8.867 1.00 88.88 96 LEU A O 1
ATOM 792 N N . ALA A 1 97 ? 8.131 -1.465 -6.915 1.00 86.62 97 ALA A N 1
ATOM 793 C CA . ALA A 1 97 ? 9.532 -1.466 -7.333 1.00 86.62 97 ALA A CA 1
ATOM 794 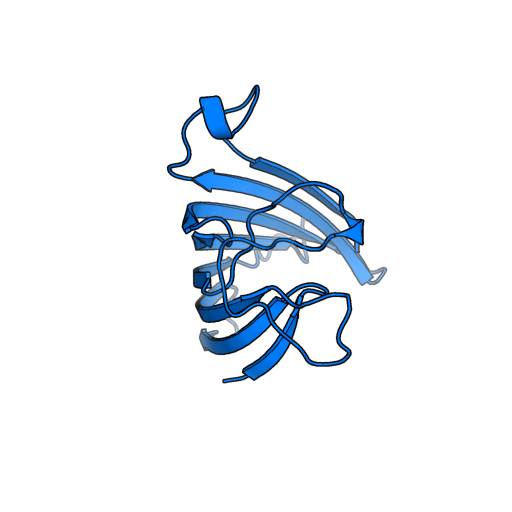C C . ALA A 1 97 ? 10.173 -2.873 -7.315 1.00 86.62 97 ALA A C 1
ATOM 796 O O . ALA A 1 97 ? 11.309 -3.030 -7.759 1.00 86.62 97 ALA A O 1
ATOM 797 N N . GLY A 1 98 ? 9.427 -3.903 -6.897 1.00 88.44 98 GLY A N 1
ATOM 798 C CA . GLY A 1 98 ? 9.849 -5.306 -6.881 1.00 88.44 98 GLY A CA 1
ATOM 799 C C . GLY A 1 98 ? 10.477 -5.761 -5.565 1.00 88.44 98 GLY A C 1
ATOM 800 O O . GLY A 1 98 ? 10.723 -6.952 -5.398 1.00 88.44 98 GLY A O 1
ATOM 801 N N . ASP A 1 99 ? 10.699 -4.840 -4.635 1.00 91.12 99 ASP A N 1
ATOM 802 C CA . ASP A 1 99 ? 11.181 -5.106 -3.288 1.00 91.12 99 ASP A CA 1
ATOM 803 C C . ASP A 1 99 ? 10.101 -5.727 -2.402 1.00 91.12 99 ASP A C 1
ATOM 805 O O . ASP A 1 99 ? 8.900 -5.495 -2.578 1.00 91.12 99 ASP A O 1
ATOM 809 N N . VAL A 1 100 ? 10.530 -6.545 -1.445 1.00 94.62 100 VAL A N 1
ATOM 810 C CA . VAL A 1 100 ? 9.641 -7.265 -0.532 1.00 94.62 100 VAL A CA 1
ATOM 811 C C . VAL A 1 100 ? 9.780 -6.685 0.861 1.00 94.62 100 VAL A C 1
ATOM 813 O O . VAL A 1 100 ? 10.876 -6.456 1.371 1.00 94.62 100 VAL A O 1
ATOM 816 N 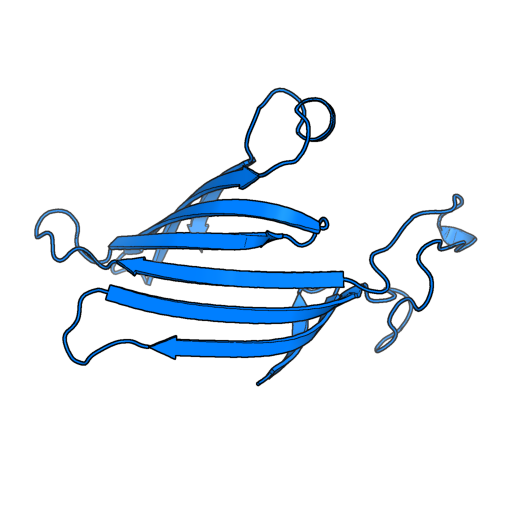N . GLY A 1 101 ? 8.649 -6.468 1.520 1.00 95.12 101 GLY A N 1
ATOM 817 C CA . GLY A 1 101 ? 8.679 -5.868 2.836 1.00 95.12 101 GLY A CA 1
ATOM 818 C C . GLY A 1 101 ? 7.351 -5.834 3.557 1.00 95.12 101 GLY A C 1
ATOM 819 O O . GLY A 1 101 ? 6.423 -6.589 3.272 1.00 95.12 101 GLY A O 1
ATOM 820 N N . THR A 1 102 ? 7.300 -4.959 4.552 1.00 96.75 102 THR A N 1
ATOM 821 C CA . THR A 1 102 ? 6.147 -4.739 5.416 1.00 96.75 102 THR A CA 1
ATOM 822 C C . THR A 1 102 ? 5.794 -3.263 5.448 1.00 96.75 102 THR A C 1
ATOM 824 O O . THR A 1 102 ? 6.658 -2.425 5.704 1.00 96.75 102 THR A O 1
ATOM 827 N N . GLN A 1 103 ? 4.519 -2.946 5.259 1.00 96.56 103 GLN A N 1
ATOM 828 C CA . GLN A 1 103 ? 3.964 -1.622 5.494 1.00 96.56 103 GLN A CA 1
ATOM 829 C C . GLN A 1 103 ? 3.047 -1.648 6.711 1.00 96.56 103 GLN A C 1
ATOM 831 O O . GLN A 1 103 ? 2.248 -2.561 6.887 1.00 96.56 103 GLN A O 1
ATOM 836 N N . ILE A 1 104 ? 3.150 -0.621 7.545 1.00 98.00 104 ILE A N 1
ATOM 837 C CA . ILE A 1 104 ? 2.245 -0.377 8.663 1.00 98.00 104 ILE A CA 1
ATOM 838 C C . ILE A 1 104 ? 1.558 0.957 8.406 1.00 98.00 104 ILE A C 1
ATOM 840 O O . ILE A 1 104 ? 2.230 1.964 8.193 1.00 98.00 104 ILE A O 1
ATOM 844 N N . ASN A 1 105 ? 0.230 0.971 8.461 1.00 98.12 105 ASN A N 1
ATOM 845 C CA . ASN A 1 105 ? -0.599 2.162 8.312 1.00 98.12 105 ASN A CA 1
ATOM 846 C C . ASN A 1 105 ? -1.507 2.312 9.535 1.00 98.12 105 ASN A C 1
ATOM 848 O O . ASN A 1 105 ? -2.160 1.362 9.969 1.00 98.12 105 ASN A O 1
ATOM 852 N N . VAL A 1 106 ? -1.566 3.520 10.084 1.00 98.12 106 VAL A N 1
ATOM 853 C CA . VAL A 1 106 ? -2.510 3.895 11.135 1.00 98.12 106 VAL A CA 1
ATOM 854 C C . VAL A 1 106 ? -3.310 5.082 10.635 1.00 98.12 106 VAL A C 1
ATOM 856 O O . VAL A 1 106 ? -2.744 6.114 10.282 1.00 98.12 106 VAL A O 1
ATOM 859 N N . SER A 1 107 ? -4.632 4.950 10.631 1.00 97.88 107 SER A N 1
ATOM 860 C CA . SER A 1 107 ? -5.536 5.988 10.147 1.00 97.88 107 SER A CA 1
ATOM 861 C C . SER A 1 107 ? -6.705 6.199 11.091 1.00 97.88 107 SER A C 1
ATOM 863 O O . SER A 1 107 ? -7.163 5.276 11.765 1.00 97.88 107 SER A O 1
ATOM 865 N N . LYS A 1 108 ? -7.182 7.438 11.154 1.00 96.94 108 LYS A N 1
ATOM 866 C CA . LYS A 1 108 ? -8.361 7.837 11.906 1.00 96.94 108 LYS A CA 1
ATOM 867 C C . LYS A 1 108 ? -9.340 8.531 10.980 1.00 96.94 108 LYS A C 1
ATOM 869 O O . LYS A 1 108 ? -8.986 9.522 10.342 1.00 96.94 108 LYS A O 1
ATOM 874 N N . GLN A 1 109 ? -10.584 8.069 10.998 1.00 96.94 109 GLN A N 1
ATOM 875 C CA . GLN A 1 109 ? -11.689 8.795 10.396 1.00 96.94 109 GLN A CA 1
ATOM 876 C C . GLN A 1 109 ? -12.317 9.739 11.428 1.00 96.94 109 GLN A C 1
ATOM 878 O O . GLN A 1 109 ? -12.535 9.392 12.595 1.00 96.94 109 GLN A O 1
ATOM 883 N N . PHE A 1 110 ? -12.573 10.974 11.016 1.00 95.44 110 PHE A N 1
ATOM 884 C CA . PHE A 1 110 ? -13.290 11.963 11.812 1.00 95.44 110 PHE A CA 1
ATOM 885 C C . PHE A 1 110 ? -14.762 11.995 11.410 1.00 95.44 110 PHE A C 1
ATOM 887 O O . PHE A 1 110 ? -15.132 11.636 10.297 1.00 95.44 110 PHE A O 1
ATOM 894 N N . LYS A 1 111 ? -15.618 12.513 12.296 1.00 94.06 111 LYS A N 1
ATOM 895 C CA . LYS A 1 111 ? -17.059 12.670 12.023 1.00 94.06 111 LYS A CA 1
ATOM 896 C C . LYS A 1 111 ? -17.362 13.573 10.820 1.00 94.06 111 LYS A C 1
ATOM 898 O O . LYS A 1 111 ? -18.451 13.496 10.268 1.00 94.06 111 LYS A O 1
ATOM 903 N N . SER A 1 112 ? -16.411 14.421 10.422 1.00 94.44 112 SER A N 1
ATOM 904 C CA . SER A 1 112 ? -16.477 15.213 9.189 1.00 94.44 112 SER A CA 1
ATOM 905 C C . SER A 1 112 ? -16.327 14.376 7.913 1.00 94.44 112 SER A C 1
ATOM 907 O O . SER A 1 112 ? -16.518 14.910 6.828 1.00 94.44 112 SER A O 1
ATOM 909 N N . GLY A 1 113 ? -15.954 13.098 8.027 1.00 93.69 113 GLY A N 1
ATOM 910 C CA . GLY A 1 113 ? -15.602 12.212 6.918 1.00 93.69 113 GLY A CA 1
ATOM 911 C C . GLY A 1 113 ? -14.109 12.211 6.583 1.00 93.69 113 GLY A C 1
ATOM 912 O O . GLY A 1 113 ? -13.643 11.232 6.011 1.00 93.69 113 GLY A O 1
ATOM 913 N N . VAL A 1 114 ? -13.370 13.250 6.998 1.00 96.62 114 VAL A N 1
ATOM 914 C CA . VAL A 1 114 ? -11.919 13.382 6.776 1.00 96.62 114 VAL A CA 1
ATOM 915 C C . VAL A 1 114 ? -11.176 12.199 7.384 1.00 96.62 114 VAL A C 1
ATOM 917 O O . VAL A 1 114 ? -11.462 11.807 8.521 1.00 96.62 114 VAL A O 1
ATOM 920 N N . ILE A 1 115 ? -10.188 11.682 6.661 1.00 97.19 115 ILE A N 1
ATOM 921 C CA . ILE A 1 115 ? -9.270 10.654 7.148 1.00 97.19 115 ILE A CA 1
ATOM 922 C C . ILE A 1 115 ? -7.887 11.274 7.304 1.00 97.19 115 ILE A C 1
ATOM 924 O O . ILE A 1 115 ? -7.360 11.863 6.367 1.00 97.19 115 ILE A O 1
ATOM 928 N N . ALA A 1 116 ? -7.292 11.124 8.487 1.00 97.75 116 ALA A N 1
ATOM 929 C CA . ALA A 1 116 ? -5.880 11.421 8.706 1.00 97.75 116 ALA A CA 1
ATOM 930 C C . ALA A 1 116 ? -5.130 10.134 9.015 1.00 97.75 116 ALA A C 1
ATOM 932 O O . ALA A 1 116 ? -5.582 9.344 9.847 1.00 97.75 116 ALA A O 1
ATOM 933 N N . GLY A 1 117 ? -3.975 9.939 8.389 1.00 97.50 117 GLY A N 1
ATOM 934 C CA . GLY A 1 117 ? -3.181 8.742 8.610 1.00 97.50 117 GLY A CA 1
ATOM 935 C C . GLY A 1 117 ? -1.686 8.963 8.494 1.00 97.50 117 GLY A C 1
ATOM 936 O O . GLY A 1 117 ? -1.211 9.995 8.015 1.00 97.50 117 GLY A O 1
ATOM 937 N N . ALA A 1 118 ? -0.957 7.968 8.974 1.00 97.75 118 ALA A N 1
ATOM 938 C CA . ALA A 1 118 ? 0.487 7.872 8.908 1.00 97.75 118 ALA A CA 1
ATOM 939 C C . ALA A 1 118 ? 0.870 6.445 8.531 1.00 97.75 118 ALA A C 1
ATOM 941 O O . ALA A 1 118 ? 0.228 5.492 8.977 1.00 97.75 118 ALA A O 1
ATOM 942 N N . PHE A 1 119 ? 1.936 6.296 7.755 1.00 96.25 119 PHE A N 1
ATOM 943 C CA . PHE A 1 119 ? 2.441 4.985 7.374 1.00 96.25 119 PHE A CA 1
ATOM 944 C C . PHE A 1 119 ? 3.964 4.921 7.426 1.00 96.25 119 PHE A C 1
ATOM 946 O O . PHE A 1 119 ? 4.654 5.945 7.360 1.00 96.25 119 PHE A O 1
ATOM 953 N N . ALA A 1 120 ? 4.474 3.699 7.534 1.00 95.75 120 ALA A N 1
ATOM 954 C CA . ALA A 1 120 ? 5.884 3.376 7.397 1.00 95.75 120 ALA A CA 1
ATOM 955 C C . ALA A 1 120 ? 6.050 2.029 6.680 1.00 95.75 120 ALA A C 1
ATOM 957 O O . ALA A 1 120 ? 5.333 1.081 6.998 1.00 95.75 120 ALA A O 1
ATOM 958 N N . SER A 1 121 ? 7.006 1.947 5.757 1.00 94.25 121 SER A N 1
ATOM 959 C CA . SER A 1 121 ? 7.270 0.777 4.916 1.00 94.25 121 SER A CA 1
ATOM 960 C C . SER A 1 121 ? 8.741 0.392 4.998 1.00 94.25 121 SER A C 1
ATOM 962 O O . SER A 1 121 ? 9.617 1.214 4.727 1.00 94.25 121 SER A O 1
ATOM 964 N N . PHE A 1 122 ? 8.997 -0.856 5.375 1.00 92.50 122 PHE A N 1
ATOM 965 C CA . PHE A 1 122 ? 10.319 -1.440 5.585 1.00 92.50 122 PHE A CA 1
ATOM 966 C C . PHE A 1 122 ? 10.506 -2.575 4.590 1.00 92.50 122 PHE A C 1
ATOM 968 O O . PHE A 1 122 ? 9.709 -3.513 4.601 1.00 92.50 122 PHE A O 1
ATOM 975 N N . THR A 1 123 ? 11.528 -2.502 3.743 1.00 91.31 123 THR A N 1
ATOM 976 C CA . THR A 1 123 ? 11.728 -3.462 2.650 1.00 91.31 123 THR A CA 1
ATOM 977 C C . THR A 1 123 ? 13.190 -3.886 2.561 1.00 91.31 123 THR A C 1
ATOM 979 O O . THR A 1 123 ? 14.030 -3.403 3.324 1.00 91.31 123 THR A O 1
ATOM 982 N N . ASP A 1 124 ? 13.485 -4.844 1.689 1.00 88.25 124 ASP A N 1
ATOM 983 C CA . ASP A 1 124 ? 14.829 -5.368 1.449 1.00 88.25 124 ASP A CA 1
ATOM 984 C C . ASP A 1 124 ? 15.689 -4.504 0.510 1.00 88.25 124 ASP A C 1
ATOM 986 O O . ASP A 1 124 ? 16.821 -4.886 0.202 1.00 88.25 124 ASP A O 1
ATOM 990 N N . LEU A 1 125 ? 15.202 -3.322 0.109 1.00 81.62 125 LEU A N 1
ATOM 991 C CA . LEU A 1 125 ? 16.004 -2.335 -0.615 1.00 81.62 125 LEU A CA 1
ATOM 992 C C . LEU A 1 125 ? 17.243 -1.924 0.189 1.00 81.62 125 LEU A C 1
ATOM 994 O O . LEU A 1 125 ? 17.234 -1.798 1.419 1.00 81.62 125 LEU A O 1
ATOM 998 N N . SER A 1 126 ? 18.345 -1.699 -0.518 1.00 65.94 126 SER A N 1
ATOM 999 C CA . SER A 1 126 ? 19.588 -1.274 0.116 1.00 65.94 126 SER A CA 1
ATOM 1000 C C . SER A 1 126 ? 19.505 0.182 0.591 1.00 65.94 126 SER A C 1
ATOM 1002 O O . SER A 1 126 ? 18.777 1.004 0.035 1.00 65.94 126 SER A O 1
ATOM 1004 N N . ALA A 1 127 ? 20.281 0.541 1.619 1.00 62.50 127 ALA A N 1
ATOM 1005 C CA . ALA A 1 127 ? 20.329 1.922 2.121 1.00 62.50 127 ALA A CA 1
ATOM 1006 C C . ALA A 1 127 ? 20.770 2.937 1.041 1.00 62.50 127 ALA A C 1
ATOM 1008 O O . ALA A 1 127 ? 20.375 4.102 1.092 1.00 62.50 127 ALA A O 1
ATOM 1009 N N . ASP A 1 128 ? 21.538 2.475 0.048 1.00 60.78 128 ASP A N 1
ATOM 1010 C CA . ASP A 1 128 ? 21.961 3.262 -1.113 1.00 60.78 128 ASP A CA 1
ATOM 1011 C C . ASP A 1 128 ? 20.791 3.563 -2.072 1.00 60.78 128 ASP A C 1
ATOM 1013 O O . ASP A 1 128 ? 20.795 4.591 -2.747 1.00 60.78 128 ASP A O 1
ATOM 1017 N N . GLU A 1 129 ? 19.767 2.703 -2.100 1.00 62.00 129 GLU A N 1
ATOM 1018 C CA . GLU A 1 129 ? 18.541 2.863 -2.896 1.00 62.00 129 GLU A CA 1
ATOM 1019 C C . GLU A 1 129 ? 17.446 3.649 -2.153 1.00 62.00 129 GLU A C 1
ATOM 1021 O O . GLU A 1 129 ? 16.615 4.289 -2.796 1.00 62.00 129 GLU A O 1
ATOM 1026 N N . PHE A 1 130 ? 17.456 3.655 -0.814 1.00 56.69 130 PHE A N 1
ATOM 1027 C CA . PHE A 1 130 ? 16.480 4.389 0.002 1.00 56.69 130 PHE A CA 1
ATOM 1028 C C . PHE A 1 130 ? 16.756 5.899 0.120 1.00 56.69 130 PHE A C 1
ATOM 1030 O O . PHE A 1 130 ? 15.803 6.674 0.204 1.00 56.69 130 PHE A O 1
ATOM 1037 N N . GLY A 1 131 ? 18.030 6.323 0.136 1.00 57.22 131 GLY A N 1
ATOM 1038 C CA . GLY A 1 131 ? 18.451 7.716 0.364 1.00 57.22 131 GLY A CA 1
ATOM 1039 C C . GLY A 1 131 ? 18.172 8.233 1.791 1.00 57.22 131 GLY A C 1
ATOM 1040 O O . GLY A 1 131 ? 17.042 8.195 2.256 1.00 57.22 131 GLY A O 1
ATOM 1041 N N . GLU A 1 132 ? 19.205 8.715 2.506 1.00 54.19 132 GLU A N 1
ATOM 1042 C CA . GLU A 1 132 ? 19.221 9.247 3.903 1.00 54.19 132 GLU A CA 1
ATOM 1043 C C . GLU A 1 132 ? 18.432 8.488 5.009 1.00 54.19 132 GLU A C 1
ATOM 1045 O O . GLU A 1 132 ? 18.499 8.855 6.184 1.00 54.19 132 GLU A O 1
ATOM 1050 N N . GLY A 1 133 ? 17.740 7.392 4.704 1.00 54.34 133 GLY A N 1
ATOM 1051 C CA . GLY A 1 133 ? 16.932 6.610 5.633 1.00 54.34 133 GLY A CA 1
ATOM 1052 C C . GLY A 1 133 ? 16.925 5.123 5.290 1.00 54.34 133 GLY A C 1
ATOM 1053 O O . GLY A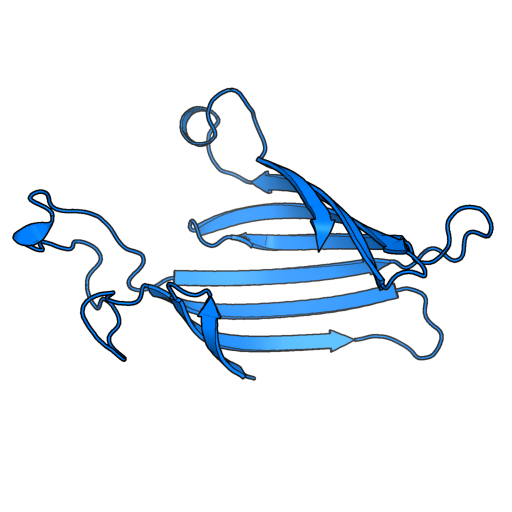 1 133 ? 17.356 4.715 4.221 1.00 54.34 133 GLY A O 1
ATOM 1054 N N . SER A 1 134 ? 16.448 4.301 6.225 1.00 65.19 134 SER A N 1
ATOM 1055 C CA . SER A 1 134 ? 16.348 2.840 6.074 1.00 65.19 134 SER A CA 1
ATOM 1056 C C . SER A 1 134 ? 14.926 2.345 5.781 1.00 65.19 134 SER A C 1
ATOM 1058 O O . SER A 1 134 ? 14.692 1.140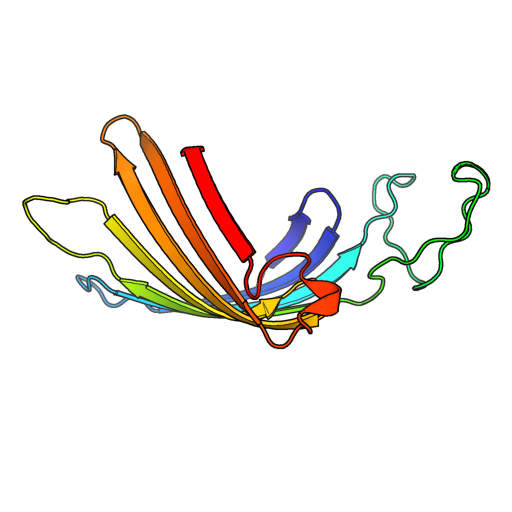 5.770 1.00 65.19 134 SER A O 1
ATOM 1060 N N . PHE A 1 135 ? 13.961 3.262 5.645 1.00 79.81 135 PHE A N 1
ATOM 1061 C CA . PHE A 1 135 ? 12.546 2.955 5.436 1.00 79.81 135 PHE A CA 1
ATOM 1062 C C . PHE A 1 135 ? 11.773 4.183 4.936 1.00 79.81 135 PHE A C 1
ATOM 1064 O O . PHE A 1 135 ? 12.101 5.330 5.273 1.00 79.81 135 PHE A O 1
ATOM 1071 N N . THR A 1 136 ? 10.694 3.938 4.195 1.00 85.25 136 THR A N 1
ATOM 1072 C CA . THR A 1 136 ? 9.780 4.976 3.698 1.00 85.25 136 THR A CA 1
ATOM 1073 C C . THR A 1 136 ? 8.742 5.309 4.765 1.00 85.25 136 THR A C 1
ATOM 1075 O O . THR A 1 136 ? 8.246 4.416 5.443 1.00 85.25 136 THR A O 1
ATOM 1078 N N . LYS A 1 137 ? 8.394 6.587 4.946 1.00 91.06 137 LYS A N 1
ATOM 1079 C CA . LYS A 1 137 ? 7.363 7.029 5.902 1.00 91.06 137 LYS A CA 1
ATOM 1080 C C . LYS A 1 137 ? 6.642 8.276 5.412 1.00 91.06 137 LYS A C 1
ATOM 1082 O O . LYS A 1 137 ? 7.239 9.093 4.714 1.00 91.06 137 LYS A O 1
ATOM 1087 N N . GLY A 1 138 ? 5.397 8.460 5.832 1.00 93.31 138 GLY A N 1
ATOM 1088 C CA . GLY A 1 138 ? 4.609 9.625 5.444 1.00 93.31 138 GLY A CA 1
ATOM 1089 C C . GLY A 1 138 ? 3.353 9.828 6.280 1.00 93.31 138 GLY A C 1
ATOM 1090 O O . GLY A 1 138 ? 2.988 8.994 7.107 1.00 93.31 138 GLY A O 1
ATOM 1091 N N . PHE A 1 139 ? 2.694 10.957 6.030 1.00 96.38 139 PHE A N 1
ATOM 1092 C CA . PHE A 1 139 ? 1.388 11.319 6.576 1.00 96.38 139 PHE A CA 1
ATOM 1093 C C . PHE A 1 139 ? 0.482 11.764 5.430 1.00 96.38 139 PHE A C 1
ATOM 1095 O O . PHE A 1 139 ? 0.973 12.299 4.434 1.00 96.38 139 PHE A O 1
ATOM 1102 N N . TYR A 1 140 ? -0.825 11.573 5.568 1.00 95.12 140 TYR A N 1
ATOM 1103 C CA . TYR A 1 140 ? -1.798 11.968 4.552 1.00 95.12 140 TYR A CA 1
ATOM 1104 C C . TYR A 1 140 ? -3.114 12.448 5.163 1.00 95.12 140 TYR A C 1
ATOM 1106 O O . TYR A 1 140 ? -3.440 12.155 6.317 1.00 95.12 140 TYR A O 1
ATOM 1114 N N . LEU A 1 141 ? -3.859 13.188 4.341 1.00 94.31 141 LEU A N 1
ATOM 1115 C CA . LEU A 1 141 ? -5.236 13.608 4.567 1.00 94.31 141 LEU A CA 1
ATOM 1116 C C . LEU A 1 141 ? -6.042 13.311 3.297 1.00 94.31 141 LEU A C 1
ATOM 1118 O O . LEU A 1 141 ? -5.577 13.650 2.207 1.00 94.31 141 LEU A O 1
ATOM 1122 N N . SER A 1 142 ? -7.227 12.713 3.434 1.00 88.94 142 SER A N 1
ATOM 1123 C CA . SER A 1 142 ? -8.173 12.483 2.329 1.00 88.94 142 SER A CA 1
ATOM 1124 C C . SER A 1 142 ? -9.621 12.732 2.724 1.00 88.94 142 SER A C 1
ATOM 1126 O O . SER A 1 142 ? -9.923 12.657 3.941 1.00 88.94 142 SER A O 1
#

InterPro domains:
  IPR010344 Exopolysaccharide biosynthesis protein YbjH [PF06082] (2-142)

Radius of gyration: 18.33 Å; chains: 1; bounding box: 41×27×53 Å

Sequence (142 aa):
FYAGYLESMFAGVGTEFLYRPQGANWAIGADVNVISQRDPQSYFGVYDEKWQNVPEYGRPFQVIDKGFTGFVSGYYYPQWEFLQDLMIQVDVGQFLAGDVGTQINVSKQFKSGVIAGAFASFTDLSADEFGEGSFTKGFYLS